Protein AF-A0A969CXJ5-F1 (afdb_monomer)

Secondary structure (DSSP, 8-state):
--TTTS-B--SGGG-SS--BTSTTTGGGG-----------BTTB---TT--

pLDDT: mean 93.74, std 7.82, range [59.34, 98.19]

Solvent-accessible surface area (backbone atoms only — not comparable to full-atom values): 3560 Å² total; per-residue (Å²): 124,47,74,76,75,38,52,42,70,32,54,74,100,65,38,89,58,58,30,51,49,34,91,68,39,64,58,77,81,56,80,93,82,85,86,87,81,87,72,65,52,97,92,43,60,85,69,86,88,77,127

Structure (mmCIF, N/CA/C/O backbone):
data_AF-A0A969CXJ5-F1
#
_entry.id   AF-A0A969CXJ5-F1
#
loop_
_atom_si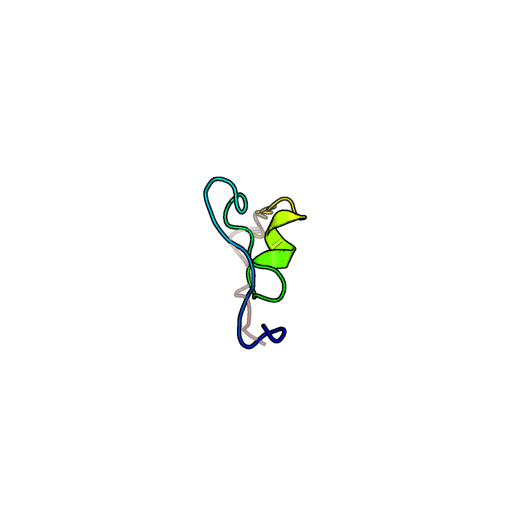te.group_PDB
_atom_site.id
_atom_site.type_symbol
_atom_site.label_atom_id
_atom_site.label_alt_id
_atom_site.label_comp_id
_atom_site.label_asym_id
_atom_site.label_entity_id
_atom_site.label_seq_id
_atom_site.pdbx_PDB_ins_code
_atom_site.Cartn_x
_atom_site.Cartn_y
_atom_site.Cartn_z
_atom_site.occupancy
_atom_site.B_iso_or_equiv
_atom_site.auth_seq_id
_atom_site.auth_comp_id
_atom_site.auth_asym_id
_atom_site.auth_atom_id
_atom_site.pdbx_PDB_model_num
ATOM 1 N N . ALA A 1 1 ? 8.784 -1.558 -20.516 1.00 87.81 1 ALA A N 1
ATOM 2 C CA . ALA A 1 1 ? 7.831 -2.107 -19.532 1.00 87.81 1 ALA A CA 1
ATOM 3 C C . ALA A 1 1 ? 6.517 -1.342 -19.651 1.00 87.81 1 ALA A C 1
ATOM 5 O O . ALA A 1 1 ? 6.576 -0.132 -19.830 1.00 87.81 1 ALA A O 1
ATOM 6 N N . ILE A 1 2 ? 5.371 -2.029 -19.635 1.00 97.19 2 ILE A N 1
ATOM 7 C CA . ILE A 1 2 ? 4.028 -1.443 -19.782 1.00 97.19 2 ILE A CA 1
ATOM 8 C C . ILE A 1 2 ? 3.316 -1.503 -18.425 1.00 97.19 2 ILE A C 1
ATOM 10 O O . ILE A 1 2 ? 3.351 -2.539 -17.757 1.00 97.19 2 ILE A O 1
ATOM 14 N N . VAL A 1 3 ? 2.658 -0.407 -18.034 1.00 96.81 3 VAL A N 1
ATOM 15 C CA . VAL A 1 3 ? 1.879 -0.302 -16.785 1.00 96.81 3 VAL A CA 1
ATOM 16 C C . VAL A 1 3 ? 0.876 -1.456 -16.674 1.00 96.81 3 VAL A C 1
ATOM 18 O O . VAL A 1 3 ? 0.301 -1.879 -17.677 1.00 96.81 3 VAL A O 1
ATOM 21 N N . ALA A 1 4 ? 0.706 -1.993 -15.463 1.00 96.38 4 ALA A N 1
ATOM 22 C CA . ALA A 1 4 ? -0.145 -3.140 -15.128 1.00 96.38 4 ALA A CA 1
ATOM 23 C C . ALA A 1 4 ? 0.212 -4.482 -15.802 1.00 96.38 4 ALA A C 1
ATOM 25 O O . ALA A 1 4 ? -0.343 -5.510 -15.425 1.00 96.38 4 ALA A O 1
ATOM 26 N N . ARG A 1 5 ? 1.147 -4.517 -16.764 1.00 97.81 5 ARG A N 1
ATOM 27 C CA . ARG A 1 5 ? 1.624 -5.761 -17.394 1.00 97.81 5 ARG A CA 1
ATOM 28 C C . ARG A 1 5 ? 3.001 -6.176 -16.900 1.00 97.81 5 ARG A C 1
ATOM 30 O O . ARG A 1 5 ? 3.207 -7.338 -16.575 1.00 97.81 5 ARG A O 1
ATOM 37 N N . GLN A 1 6 ? 3.952 -5.243 -16.866 1.00 98.19 6 GLN A N 1
ATOM 38 C CA . GLN A 1 6 ? 5.308 -5.485 -16.370 1.00 98.19 6 GLN A CA 1
ATOM 39 C C . GLN A 1 6 ? 5.687 -4.404 -15.351 1.00 98.19 6 GLN A C 1
ATOM 41 O O . GLN A 1 6 ? 6.274 -3.392 -15.740 1.00 98.19 6 GLN A O 1
ATOM 46 N N . PRO A 1 7 ? 5.369 -4.592 -14.059 1.00 97.69 7 PRO A N 1
ATOM 47 C CA . PRO A 1 7 ? 5.816 -3.690 -13.002 1.00 97.69 7 PRO A CA 1
ATOM 48 C C . PRO A 1 7 ? 7.338 -3.495 -13.052 1.00 97.69 7 PRO A C 1
ATOM 50 O O . PRO A 1 7 ? 8.100 -4.46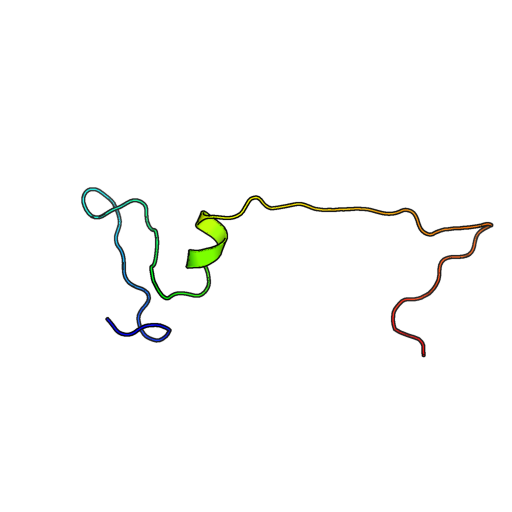6 -13.062 1.00 97.69 7 PRO A O 1
ATOM 53 N N . PHE A 1 8 ? 7.788 -2.242 -13.126 1.00 98.12 8 PHE A N 1
ATOM 54 C CA . PHE A 1 8 ? 9.179 -1.911 -13.446 1.00 98.12 8 PHE A CA 1
ATOM 55 C C . PHE A 1 8 ? 9.933 -1.340 -12.248 1.00 98.12 8 PHE A C 1
ATOM 57 O O . PHE A 1 8 ? 9.419 -0.505 -11.513 1.00 98.12 8 PHE A O 1
ATOM 64 N N . GLY A 1 9 ? 11.172 -1.788 -12.072 1.00 97.12 9 GLY A N 1
ATOM 65 C CA . GLY A 1 9 ? 12.062 -1.391 -10.982 1.00 97.12 9 GLY A CA 1
ATOM 66 C C . GLY A 1 9 ? 12.988 -2.539 -10.593 1.00 97.12 9 GLY A C 1
ATOM 67 O O . GLY A 1 9 ? 12.786 -3.677 -11.028 1.00 97.12 9 GLY A O 1
ATOM 68 N N . GLY A 1 10 ? 14.026 -2.268 -9.809 1.00 97.06 10 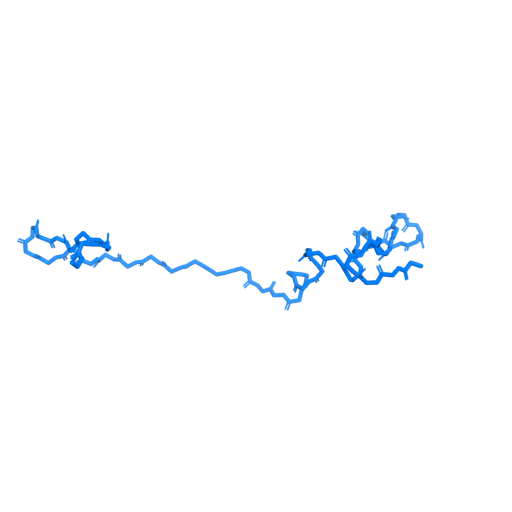GLY A N 1
ATOM 69 C CA . GLY A 1 10 ? 15.108 -3.218 -9.537 1.00 97.06 10 GLY A CA 1
ATOM 70 C C . GLY A 1 10 ? 15.584 -3.206 -8.088 1.00 97.06 10 GLY A C 1
ATOM 71 O O . GLY A 1 10 ? 14.997 -2.549 -7.233 1.00 97.06 10 GLY A O 1
ATOM 72 N N . PHE A 1 11 ? 16.658 -3.951 -7.834 1.00 97.81 11 PHE A N 1
ATOM 73 C CA . PHE A 1 11 ? 17.303 -4.085 -6.525 1.00 97.81 11 PHE A CA 1
AT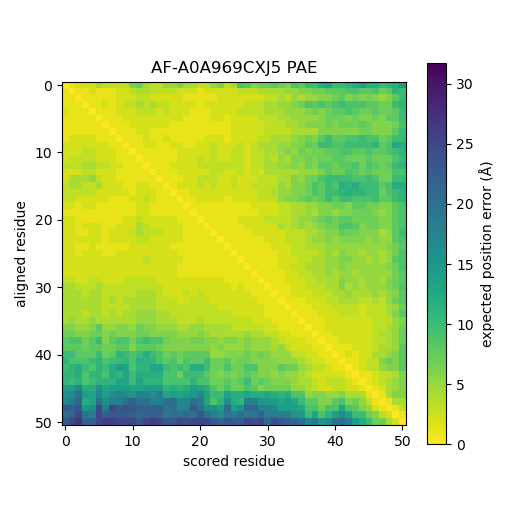OM 74 C C . PHE A 1 11 ? 18.775 -3.632 -6.591 1.00 97.81 11 PHE A C 1
ATOM 76 O O . PHE A 1 11 ? 19.308 -3.405 -7.682 1.00 97.81 11 PHE A O 1
ATOM 83 N N . LYS A 1 12 ? 19.462 -3.573 -5.440 1.00 96.19 12 LYS A N 1
ATOM 84 C CA . LYS A 1 12 ? 20.874 -3.150 -5.303 1.00 96.19 12 LYS A CA 1
ATOM 85 C C . LYS A 1 12 ? 21.071 -1.704 -5.788 1.00 96.19 12 LYS A C 1
ATOM 87 O O . LYS A 1 12 ? 20.270 -0.834 -5.474 1.00 96.19 12 LYS A O 1
ATOM 92 N N . MET A 1 13 ? 22.104 -1.449 -6.594 1.00 97.25 13 MET A N 1
ATOM 93 C CA . MET A 1 13 ? 22.370 -0.125 -7.170 1.00 97.25 13 MET A CA 1
ATOM 94 C C . MET A 1 13 ? 21.289 0.334 -8.164 1.00 97.25 13 MET A C 1
ATOM 96 O O . MET A 1 13 ? 21.285 1.495 -8.554 1.00 97.25 13 MET A O 1
ATOM 100 N N . SER A 1 14 ? 20.365 -0.547 -8.573 1.00 96.31 14 SER A N 1
ATOM 101 C CA . SER A 1 14 ? 19.229 -0.200 -9.438 1.00 96.31 14 SER A CA 1
ATOM 102 C C . SER A 1 14 ? 17.972 0.226 -8.667 1.00 96.31 14 SER A C 1
ATOM 104 O O . SER A 1 14 ? 16.986 0.591 -9.305 1.00 96.31 14 SER A O 1
ATOM 106 N N . GLY A 1 15 ? 17.965 0.153 -7.328 1.00 96.75 15 GLY A N 1
ATOM 107 C CA . GLY A 1 15 ? 16.842 0.592 -6.495 1.00 96.75 15 GLY A CA 1
ATOM 108 C C . GLY A 1 15 ? 16.580 -0.276 -5.262 1.00 96.75 15 GLY A C 1
ATOM 109 O O . GLY A 1 15 ? 17.294 -1.235 -4.972 1.00 96.75 15 GLY A O 1
ATOM 110 N N . VAL A 1 16 ? 15.506 0.063 -4.546 1.00 95.88 16 VAL A N 1
ATOM 111 C CA . VAL A 1 16 ? 15.099 -0.561 -3.270 1.00 95.88 16 VAL A CA 1
ATOM 112 C C . VAL A 1 16 ? 13.986 -1.605 -3.421 1.00 95.88 16 VAL A C 1
ATOM 114 O O . VAL A 1 16 ? 13.350 -1.983 -2.446 1.00 95.88 16 VAL A O 1
ATOM 117 N N . GLY A 1 17 ? 13.728 -2.079 -4.642 1.00 95.38 17 GLY A N 1
ATOM 118 C CA . GLY A 1 17 ? 12.670 -3.054 -4.912 1.00 95.38 17 GLY A CA 1
ATOM 119 C C . GLY A 1 17 ? 11.296 -2.454 -5.197 1.00 95.38 17 GLY A C 1
ATOM 120 O O . GLY A 1 17 ? 10.349 -3.212 -5.390 1.00 95.38 17 GLY A O 1
ATOM 121 N N . SER A 1 18 ? 11.171 -1.127 -5.287 1.00 96.38 18 SER A N 1
ATOM 122 C CA . SER A 1 18 ? 9.932 -0.486 -5.726 1.00 96.38 18 SER A CA 1
ATOM 123 C C . SER A 1 18 ? 9.585 -0.892 -7.162 1.00 96.38 18 SER A C 1
ATOM 125 O O . SER A 1 18 ? 10.455 -0.951 -8.032 1.00 96.38 18 SER A O 1
ATOM 127 N N . LYS A 1 19 ? 8.312 -1.217 -7.418 1.00 98.06 19 LYS A N 1
ATOM 128 C CA . LYS A 1 19 ? 7.834 -1.680 -8.729 1.00 98.06 19 LYS A CA 1
ATOM 129 C C . LYS A 1 19 ? 6.755 -0.751 -9.270 1.00 98.06 19 LYS A C 1
ATOM 131 O O . LYS A 1 19 ? 5.568 -0.969 -9.042 1.00 98.06 19 LYS A O 1
ATOM 136 N N . ALA A 1 20 ? 7.177 0.283 -9.993 1.00 98.06 20 ALA A N 1
ATOM 137 C CA . ALA A 1 20 ? 6.287 1.262 -10.603 1.00 98.06 20 ALA A CA 1
ATOM 138 C C . ALA A 1 20 ? 5.294 0.600 -11.571 1.00 98.06 20 ALA A C 1
ATOM 140 O O . ALA A 1 20 ? 5.658 -0.283 -12.355 1.00 98.06 20 ALA A O 1
ATOM 141 N N . GLY A 1 21 ? 4.034 1.036 -11.509 1.00 97.31 21 GLY A N 1
ATOM 142 C CA . GLY A 1 21 ? 2.947 0.519 -12.346 1.00 97.31 21 GLY A CA 1
ATOM 143 C C . GLY A 1 21 ? 2.440 -0.880 -11.970 1.00 97.31 21 GLY A C 1
ATOM 144 O O . GLY A 1 21 ? 1.675 -1.451 -12.746 1.00 97.31 21 GLY A O 1
ATOM 145 N N . GLY A 1 22 ? 2.873 -1.434 -10.830 1.00 97.25 22 GLY A N 1
ATOM 146 C CA . GLY A 1 22 ? 2.323 -2.652 -10.226 1.00 97.25 22 GLY A CA 1
ATOM 147 C C . GLY A 1 22 ? 1.328 -2.368 -9.093 1.00 97.25 22 GLY A C 1
ATOM 148 O O . GLY A 1 22 ? 1.221 -1.222 -8.652 1.00 97.25 22 GLY A O 1
ATOM 149 N N . PRO A 1 23 ? 0.621 -3.402 -8.605 1.00 97.38 23 PRO A N 1
ATOM 150 C CA . PRO A 1 23 ? -0.417 -3.256 -7.577 1.00 97.38 23 PRO A CA 1
ATOM 151 C C . PRO A 1 23 ? 0.121 -2.694 -6.253 1.00 97.38 23 PRO A C 1
ATOM 153 O O . PRO A 1 23 ? -0.559 -1.916 -5.592 1.00 97.38 23 PRO A O 1
ATOM 156 N N . ASP A 1 24 ? 1.372 -3.002 -5.911 1.00 97.19 24 ASP A N 1
ATOM 157 C CA . ASP A 1 24 ? 1.962 -2.625 -4.621 1.00 97.19 24 ASP A CA 1
ATOM 158 C C . ASP A 1 24 ? 2.569 -1.215 -4.613 1.00 97.19 24 ASP A C 1
ATOM 160 O O . ASP A 1 24 ? 3.054 -0.744 -3.584 1.00 97.19 24 ASP A O 1
ATOM 164 N N . TYR A 1 25 ? 2.605 -0.529 -5.760 1.00 97.94 25 TYR A N 1
ATOM 165 C CA . TYR A 1 25 ? 3.362 0.717 -5.883 1.00 97.94 25 TYR A CA 1
ATOM 166 C C . TYR A 1 25 ? 2.774 1.850 -5.040 1.00 97.94 25 TYR A C 1
ATOM 168 O O . TYR A 1 25 ? 3.520 2.612 -4.433 1.00 97.94 25 TYR A O 1
ATOM 176 N N . LEU A 1 26 ? 1.443 1.942 -4.971 1.00 97.69 26 LEU A N 1
ATOM 177 C CA . LEU A 1 26 ? 0.770 3.011 -4.231 1.00 97.69 26 LEU A CA 1
ATOM 178 C C . LEU A 1 26 ? 0.944 2.878 -2.716 1.00 97.69 26 LEU A C 1
ATOM 180 O O . LEU A 1 26 ? 1.040 3.893 -2.033 1.00 97.69 26 LEU A O 1
ATOM 184 N N . LEU A 1 27 ? 1.049 1.650 -2.198 1.00 97.62 27 LEU A N 1
ATOM 185 C CA . LEU A 1 27 ? 1.224 1.402 -0.764 1.00 97.62 27 LEU A CA 1
ATOM 186 C C . LEU A 1 27 ? 2.522 2.011 -0.214 1.00 97.62 27 LEU A C 1
ATOM 188 O O . LEU A 1 27 ? 2.596 2.307 0.969 1.00 97.62 27 LEU A O 1
ATOM 192 N N . GLN A 1 28 ? 3.521 2.261 -1.064 1.00 97.38 28 GLN A N 1
ATOM 193 C CA . GLN A 1 28 ? 4.793 2.880 -0.664 1.00 97.38 28 GLN A CA 1
ATOM 194 C C . GLN A 1 28 ? 4.653 4.348 -0.243 1.00 97.38 28 GLN A C 1
ATOM 196 O O . GLN A 1 28 ? 5.569 4.898 0.362 1.00 97.38 28 GLN A O 1
ATOM 201 N N . PHE A 1 29 ? 3.531 4.986 -0.581 1.00 97.69 29 PHE A N 1
ATOM 202 C CA . PHE A 1 29 ? 3.249 6.392 -0.286 1.00 97.69 29 PHE A CA 1
ATOM 203 C C . PHE A 1 29 ? 2.165 6.563 0.785 1.00 97.69 29 PHE A C 1
ATOM 205 O O . PHE A 1 29 ? 1.714 7.681 1.029 1.00 97.69 29 PHE A O 1
ATOM 212 N N . LEU A 1 30 ? 1.714 5.463 1.389 1.00 97.69 30 LEU A N 1
ATOM 213 C CA . LEU A 1 30 ? 0.631 5.434 2.364 1.00 97.69 30 LEU A CA 1
ATOM 214 C C . LEU A 1 30 ? 1.135 4.878 3.694 1.00 97.69 30 LEU A C 1
ATOM 216 O O . LEU A 1 30 ? 2.030 4.040 3.729 1.00 97.69 30 LEU A O 1
ATOM 220 N N . GLU A 1 31 ? 0.501 5.310 4.781 1.00 98.00 31 GLU A N 1
ATOM 221 C CA . GLU A 1 31 ? 0.694 4.721 6.105 1.00 98.00 31 GLU A CA 1
ATOM 222 C C . GLU A 1 31 ? -0.495 3.795 6.412 1.00 98.00 31 GLU A C 1
ATOM 224 O O . GLU A 1 31 ? -1.643 4.263 6.379 1.00 98.00 31 GLU A O 1
ATOM 229 N N . PRO A 1 32 ? -0.279 2.497 6.697 1.00 97.69 32 PRO A N 1
ATOM 230 C CA . PRO A 1 32 ? -1.361 1.606 7.090 1.00 97.69 32 PRO A CA 1
ATOM 231 C C . PRO A 1 32 ? -1.991 2.066 8.408 1.00 97.69 32 PRO A C 1
ATOM 233 O O . PRO A 1 32 ? -1.311 2.406 9.374 1.00 97.69 32 PRO A O 1
ATOM 236 N N . ARG A 1 33 ? -3.323 2.042 8.474 1.00 97.88 33 ARG A N 1
ATOM 237 C CA . ARG A 1 33 ? -4.079 2.341 9.695 1.00 97.88 33 ARG A CA 1
ATOM 238 C C . ARG A 1 33 ? -5.176 1.312 9.887 1.00 97.88 33 ARG A C 1
ATOM 240 O O . ARG A 1 33 ? -5.850 0.938 8.934 1.00 97.88 33 ARG A O 1
ATOM 247 N N . VAL A 1 34 ? -5.366 0.898 11.135 1.00 97.81 34 VAL A N 1
ATOM 248 C CA . VAL A 1 34 ? -6.436 -0.015 11.543 1.00 97.81 34 VAL A CA 1
ATOM 249 C C . VAL A 1 34 ? -7.275 0.686 12.602 1.00 97.81 34 VAL A C 1
ATOM 251 O O . VAL A 1 34 ? -6.732 1.326 13.504 1.00 97.81 34 VAL A O 1
ATOM 254 N N . ILE A 1 35 ? -8.595 0.588 12.470 1.00 97.44 35 ILE A N 1
ATOM 255 C CA . ILE A 1 35 ? -9.564 1.114 13.430 1.00 97.44 35 ILE A CA 1
ATOM 256 C C . ILE A 1 35 ? -10.381 -0.070 13.926 1.00 97.44 35 ILE A C 1
ATOM 258 O O . ILE A 1 35 ? -10.936 -0.818 13.126 1.00 97.44 35 ILE A O 1
ATOM 262 N N . THR A 1 36 ? -10.450 -0.219 15.243 1.00 96.00 36 THR A N 1
ATOM 263 C CA . THR A 1 36 ? -11.262 -1.243 15.897 1.00 96.00 36 THR A CA 1
ATOM 264 C C . THR A 1 36 ? -12.324 -0.547 16.725 1.00 96.00 36 THR A C 1
ATOM 266 O O . THR A 1 36 ? -12.000 0.261 17.596 1.00 96.00 36 THR A O 1
ATOM 269 N N . GLU A 1 37 ? -13.587 -0.872 16.474 1.00 94.25 37 GLU A N 1
ATOM 270 C CA . GLU A 1 37 ? -14.719 -0.357 17.234 1.00 94.25 37 GLU A CA 1
ATOM 271 C C . GLU A 1 37 ? -15.422 -1.501 17.966 1.00 94.25 37 GLU A C 1
ATOM 273 O O . GLU A 1 37 ? -15.792 -2.510 17.368 1.00 94.25 37 GLU A O 1
ATOM 278 N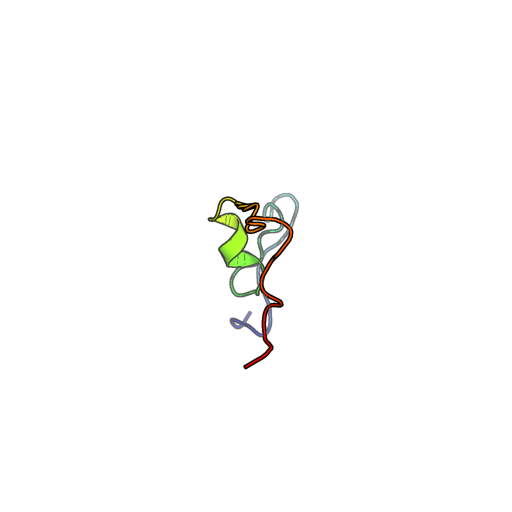 N . ASN A 1 38 ? -15.641 -1.334 19.273 1.00 92.75 38 ASN A N 1
ATOM 279 C CA . ASN A 1 38 ? -16.571 -2.194 19.993 1.00 92.75 38 ASN A CA 1
ATOM 280 C C . ASN A 1 38 ? -18.004 -1.681 19.785 1.00 92.75 38 ASN A C 1
ATOM 282 O O . ASN A 1 38 ?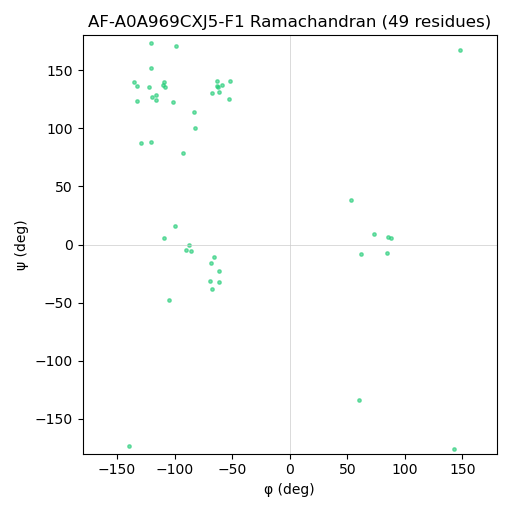 -18.448 -0.734 20.446 1.00 92.75 38 ASN A O 1
ATOM 286 N N . ILE A 1 39 ? -18.718 -2.344 18.876 1.00 92.75 39 ILE A N 1
ATOM 287 C CA . ILE A 1 39 ? -20.106 -2.029 18.520 1.00 92.75 39 ILE A CA 1
ATOM 288 C C . ILE A 1 39 ? -21.144 -2.730 19.408 1.00 92.75 39 ILE A C 1
ATOM 290 O O . ILE A 1 39 ? -22.343 -2.524 19.227 1.00 92.75 39 ILE A O 1
ATOM 294 N N . GLN A 1 40 ? -20.720 -3.541 20.382 1.00 93.75 40 GLN A N 1
ATOM 295 C CA . GLN A 1 40 ? -21.647 -4.209 21.286 1.00 93.75 40 GLN A CA 1
ATOM 296 C C . GLN A 1 40 ? -22.344 -3.183 22.190 1.00 93.75 40 GLN A C 1
ATOM 298 O O . GLN A 1 40 ? -21.717 -2.337 22.841 1.00 93.75 40 GLN A O 1
ATOM 303 N N . ARG A 1 41 ? -23.670 -3.274 22.258 1.00 92.06 41 ARG A N 1
ATOM 304 C CA . ARG A 1 41 ? -24.528 -2.476 23.137 1.00 92.06 41 ARG A CA 1
ATOM 305 C C . ARG A 1 41 ? -25.504 -3.434 23.818 1.00 92.06 41 ARG A C 1
ATOM 307 O O . ARG A 1 41 ? -26.206 -4.178 23.149 1.00 92.06 41 ARG A O 1
ATOM 314 N N . GLN A 1 42 ? -25.529 -3.446 25.153 1.00 92.69 42 GLN A N 1
ATOM 315 C CA . GLN A 1 42 ? -26.476 -4.257 25.944 1.00 92.69 42 GLN A CA 1
ATOM 316 C C . GLN A 1 42 ? -26.501 -5.761 25.583 1.00 92.69 42 GLN A C 1
ATOM 318 O O . GLN A 1 42 ? -27.555 -6.385 25.562 1.00 92.69 42 GLN A O 1
ATOM 323 N N . GLY A 1 43 ? -25.344 -6.362 25.285 1.00 91.50 43 GLY A N 1
ATOM 324 C CA . GLY A 1 43 ? -25.268 -7.787 24.930 1.00 91.50 43 GLY A CA 1
ATOM 325 C C . GLY A 1 43 ? -25.540 -8.100 23.454 1.00 91.50 43 GLY A C 1
ATOM 326 O O . GLY A 1 43 ? -25.303 -9.226 23.035 1.00 91.50 43 GLY A O 1
ATOM 327 N N . PHE A 1 44 ? -25.955 -7.114 22.661 1.00 90.31 44 PHE A N 1
ATOM 328 C CA . PHE A 1 44 ? -26.229 -7.254 21.235 1.00 90.31 44 PHE A CA 1
ATOM 329 C C . PHE A 1 44 ? -25.164 -6.535 20.398 1.00 90.31 44 PHE A C 1
ATOM 331 O O . PHE A 1 44 ? -24.734 -5.433 20.738 1.00 90.31 44 PHE A O 1
ATOM 338 N N . ALA A 1 45 ? -24.749 -7.149 19.296 1.00 91.25 45 ALA A N 1
ATOM 339 C CA . ALA A 1 45 ? -23.972 -6.521 18.236 1.00 91.25 45 ALA A CA 1
ATOM 340 C C . ALA A 1 45 ? -24.638 -6.897 16.903 1.00 91.25 45 ALA A C 1
ATOM 342 O O . ALA A 1 45 ? -25.037 -8.056 16.752 1.00 91.25 45 ALA A O 1
ATOM 343 N N . PRO A 1 46 ? -24.803 -5.954 15.962 1.00 88.69 46 PRO A N 1
ATOM 344 C CA . PRO A 1 46 ? -25.400 -6.266 14.671 1.00 88.69 46 PRO A CA 1
ATOM 345 C C . PRO A 1 46 ? -24.522 -7.263 13.905 1.00 88.69 46 PRO A C 1
ATOM 347 O O . PRO A 1 46 ? -23.294 -7.177 13.941 1.00 88.69 46 PRO A O 1
ATOM 350 N N . ILE A 1 47 ? -25.161 -8.209 13.215 1.00 86.12 47 ILE A N 1
ATOM 351 C CA . ILE A 1 47 ? -24.481 -9.118 12.289 1.00 86.12 47 ILE A CA 1
ATOM 352 C C . ILE A 1 47 ? -24.354 -8.375 10.960 1.00 86.12 47 ILE A C 1
ATOM 354 O O . ILE A 1 47 ? -25.355 -8.053 10.323 1.00 86.12 47 ILE A O 1
ATOM 358 N N . GLU A 1 48 ? -23.125 -8.065 10.568 1.00 84.25 48 GLU A N 1
ATOM 359 C CA . GLU A 1 48 ? -22.834 -7.373 9.314 1.00 84.25 48 GLU A CA 1
ATOM 360 C C . GLU A 1 48 ? -23.317 -8.206 8.107 1.00 84.25 48 GLU A C 1
ATOM 362 O O . GLU A 1 48 ? -23.048 -9.405 8.028 1.00 84.25 48 G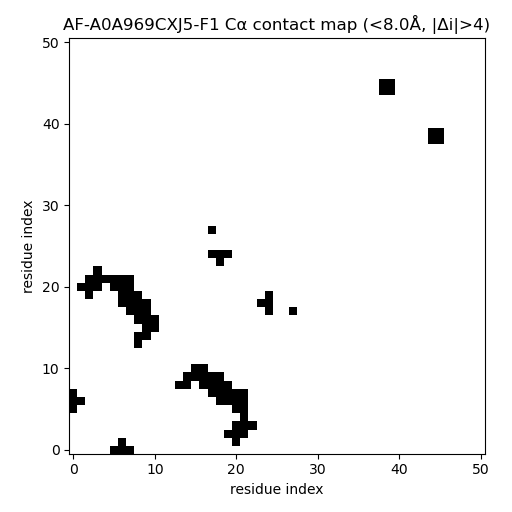LU A O 1
ATOM 367 N N . GLY A 1 49 ? -24.051 -7.586 7.174 1.00 74.69 49 GLY A N 1
ATOM 368 C CA . GLY A 1 49 ? -24.504 -8.226 5.929 1.00 74.69 49 GLY A CA 1
ATOM 369 C C . GLY A 1 49 ? -25.808 -9.040 5.991 1.00 74.69 49 GLY A C 1
ATOM 370 O O . GLY A 1 49 ? -26.146 -9.676 4.996 1.00 74.69 49 GLY A O 1
ATOM 371 N N . MET A 1 50 ? -26.548 -9.031 7.107 1.00 64.06 50 MET A N 1
ATOM 372 C CA . MET A 1 50 ? -27.943 -9.508 7.152 1.00 64.06 50 MET A CA 1
ATOM 373 C C . MET A 1 50 ? -28.919 -8.344 6.913 1.00 64.06 50 MET A C 1
ATOM 375 O O . MET A 1 50 ? -29.481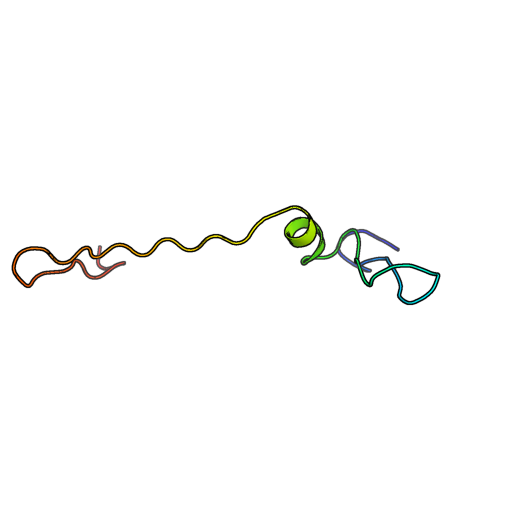 -7.806 7.868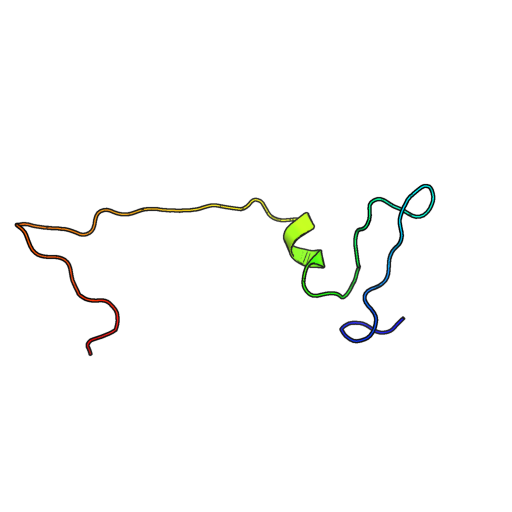 1.00 64.06 50 MET A O 1
ATOM 379 N N . GLU A 1 51 ? -29.094 -7.956 5.647 1.00 59.34 51 GLU A N 1
ATOM 380 C CA . GLU A 1 51 ? -30.296 -7.241 5.174 1.00 59.34 51 GLU A CA 1
ATOM 381 C C . GLU A 1 51 ? -31.338 -8.231 4.638 1.00 59.34 51 GLU A C 1
ATOM 383 O O . GLU A 1 51 ? -30.935 -9.212 3.967 1.00 59.34 51 GLU A O 1
#

Mean predicted aligned error: 5.19 Å

Foldseek 3Di:
DDAPPFFDFDDDVGDPPAGPNHPCNVVVVDDDDDDDDDQDDPNDHDDPPPD

Nearest PDB structures (foldseek):
  4nmb-assembly1_B  TM=9.613E-01  e=1.145E-03  Geobacter sulfurreducens PCA
  4nmb-assembly1_A  TM=9.581E-01  e=1.321E-03  Geobacter sulfurreducens PCA

Sequence (51 aa):
AIVARQPFGGFKMSGVGSKAGGPDYLLQFLEPRVITENIQRQGFAPIEGME

Radius of gyration: 20.28 Å; Cα contacts (8 Å, |Δi|>4): 45; chains: 1; bounding box: 53×16×46 Å